Protein AF-A0A6I9MZ08-F1 (afdb_monomer)

Mean predicted aligned error: 12.33 Å

Secondary structure (DSSP, 8-state):
------------PPPPP----S-TTPPPP-------TTSSHHHHHHHHHHS------EEEEEPSSSS-EEEEE-

Solvent-accessible surface area (backbone atoms only — not comparable to full-atom values): 5428 Å² total; per-residue (Å²): 140,78,78,84,76,76,77,76,73,81,76,74,78,80,79,76,78,81,83,68,90,59,57,100,88,61,74,85,88,83,83,88,90,82,74,63,91,88,67,48,64,68,60,52,51,48,50,66,58,71,54,94,74,92,60,85,47,81,45,81,41,85,46,89,87,80,84,48,71,47,77,47,72,83

InterPro domains:
  IPR003495 CobW/HypB/UreG, nucleotide-binding domain [PF02492] (29-66)
  IPR027417 P-loop containing nucleoside triphosphate hydrolase [G3DSA:3.40.50.300] (26-71)
  IPR027417 P-loop containing nucleoside triphosphate hydrolase [SSF52540] (26-68)
  IPR051316 Zinc-regulated GTPase metalloprotein activator [PTHR13748] (24-66)

pLDDT: mean 80.65, std 12.15, range [52.81, 96.19]

Foldseek 3Di:
DDDDPPPPPPPDDDDDDPPDPDDVPDDDDDDDDDDDVPPCSVVVVCCVQPDPPVDWDWDWADDPDPRDIDIDID

Sequence (74 aa):
MDGMVIEEEDDCPELVPIVTTLGPGEQIPVTIISGYLGAGKTTLLNYILTEQHNKRIAVILNEFGEGGFRVIQT

Nearest PDB structures (foldseek):
  7qvp-assembly1_ME  TM=2.078E-01  e=4.092E+00  Homo sapiens

Organism: NCBI:txid8208

Radius of gyration: 20.03 Å; Cα contacts (8 Å, |Δi|>4): 36; chains: 1; bounding box: 38×62×40 Å

Structure (mmCIF, N/CA/C/O backbone):
data_AF-A0A6I9MZ08-F1
#
_entry.id   AF-A0A6I9MZ08-F1
#
loop_
_atom_site.group_PDB
_atom_site.id
_atom_site.type_symbol
_atom_site.label_atom_id
_atom_site.label_alt_id
_atom_site.label_comp_id
_atom_site.label_asym_id
_atom_site.label_entity_id
_atom_site.label_seq_id
_atom_site.pdbx_PDB_ins_code
_atom_site.Cartn_x
_atom_site.Cartn_y
_atom_site.Cartn_z
_atom_site.occupancy
_atom_site.B_iso_or_equiv
_atom_site.auth_seq_id
_atom_site.auth_comp_id
_atom_site.auth_asym_id
_atom_site.auth_atom_id
_atom_site.pdbx_PDB_model_num
ATOM 1 N N . MET A 1 1 ? -5.101 -51.348 -26.622 1.00 52.81 1 MET A N 1
ATOM 2 C CA . MET A 1 1 ? -4.736 -50.837 -25.284 1.00 52.81 1 MET A CA 1
ATOM 3 C C . MET A 1 1 ? -4.404 -49.379 -25.500 1.00 52.81 1 MET A C 1
ATOM 5 O O . MET A 1 1 ? -3.242 -49.009 -25.484 1.00 52.81 1 MET A O 1
ATOM 9 N N . ASP A 1 2 ? -5.426 -48.588 -25.797 1.00 54.25 2 ASP A N 1
ATOM 10 C CA . ASP A 1 2 ? -5.274 -47.154 -26.000 1.00 54.25 2 ASP A CA 1
ATOM 11 C C . ASP A 1 2 ? -5.892 -46.523 -24.765 1.00 54.25 2 ASP A C 1
ATOM 13 O O . ASP A 1 2 ? -7.060 -46.759 -24.450 1.00 54.25 2 ASP A O 1
ATOM 17 N N . GLY A 1 3 ? -5.022 -45.913 -23.965 1.00 55.16 3 GLY A N 1
ATOM 18 C CA . GLY A 1 3 ? -5.345 -45.413 -22.642 1.00 55.16 3 GLY A CA 1
ATOM 19 C C . GLY A 1 3 ? -6.488 -44.411 -22.705 1.00 55.16 3 GLY A C 1
ATOM 20 O O . GLY A 1 3 ? -6.475 -43.486 -23.512 1.00 55.16 3 GLY A O 1
ATOM 21 N N . MET A 1 4 ? -7.465 -44.611 -21.827 1.00 58.69 4 MET A N 1
ATOM 22 C CA . MET A 1 4 ? -8.451 -43.602 -21.476 1.00 58.69 4 MET A CA 1
ATOM 23 C C . MET A 1 4 ? -7.686 -42.411 -20.895 1.00 58.69 4 MET A C 1
ATOM 25 O O . MET A 1 4 ? -7.152 -42.492 -19.790 1.00 58.69 4 MET A O 1
ATOM 29 N N . VAL A 1 5 ? -7.556 -41.349 -21.686 1.00 63.72 5 VAL A N 1
ATOM 30 C CA . VAL A 1 5 ? -7.036 -40.065 -21.225 1.00 63.72 5 VAL A CA 1
ATOM 31 C C . VAL A 1 5 ? -8.116 -3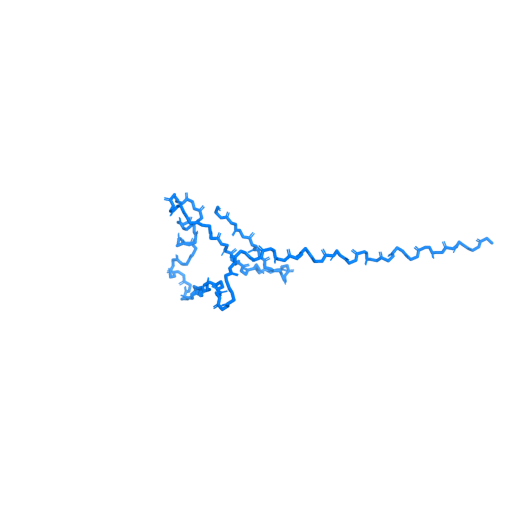9.499 -20.311 1.00 63.72 5 VAL A C 1
ATOM 33 O O . VAL A 1 5 ? -9.210 -39.178 -20.768 1.00 63.72 5 VAL A O 1
ATOM 36 N N . ILE A 1 6 ? -7.852 -39.492 -19.008 1.00 65.75 6 ILE A N 1
ATOM 37 C CA . ILE A 1 6 ? -8.641 -38.711 -18.062 1.00 65.75 6 ILE A CA 1
ATOM 38 C C . ILE A 1 6 ? -8.165 -37.281 -18.291 1.00 65.75 6 ILE A C 1
ATOM 40 O O . ILE A 1 6 ? -7.037 -36.944 -17.938 1.00 65.75 6 ILE A O 1
ATOM 44 N N . GLU A 1 7 ? -8.969 -36.486 -18.992 1.00 62.78 7 GLU A N 1
ATOM 45 C CA . GLU A 1 7 ? -8.814 -35.036 -18.969 1.00 62.78 7 GLU A CA 1
ATOM 46 C C . GLU A 1 7 ? -9.078 -34.631 -17.518 1.00 62.78 7 GLU A C 1
ATOM 48 O O . GLU A 1 7 ? -10.210 -34.707 -17.042 1.00 62.78 7 GLU A O 1
ATOM 53 N N . GLU A 1 8 ? -8.008 -34.346 -16.774 1.00 62.78 8 GLU A N 1
ATOM 54 C CA . GLU A 1 8 ? -8.121 -33.684 -15.482 1.00 62.78 8 GLU A CA 1
ATOM 55 C C . GLU A 1 8 ? -8.731 -32.315 -15.780 1.00 62.78 8 GLU A C 1
ATOM 57 O O . GLU A 1 8 ? -8.049 -31.416 -16.267 1.00 62.78 8 GLU A O 1
ATOM 62 N N . GLU A 1 9 ? -10.052 -32.212 -15.614 1.00 63.03 9 GLU A N 1
ATOM 63 C CA . GLU A 1 9 ? -10.764 -30.943 -15.649 1.00 63.03 9 GLU A CA 1
ATOM 64 C C . GLU A 1 9 ? -10.041 -30.007 -14.676 1.00 63.03 9 GLU A C 1
ATOM 66 O O . GLU A 1 9 ? -9.970 -30.292 -13.480 1.00 63.03 9 GLU A O 1
ATOM 71 N N . ASP A 1 10 ? -9.447 -28.937 -15.215 1.00 63.91 10 ASP A N 1
ATOM 72 C CA . ASP A 1 10 ? -8.908 -27.801 -14.469 1.00 63.91 10 ASP A CA 1
ATOM 73 C C . ASP A 1 10 ? -9.990 -27.334 -13.485 1.00 63.91 10 ASP A C 1
ATOM 75 O O . ASP A 1 10 ? -10.929 -26.620 -13.856 1.00 63.91 10 ASP A O 1
ATOM 79 N N . ASP A 1 11 ? -9.893 -27.813 -12.243 1.00 69.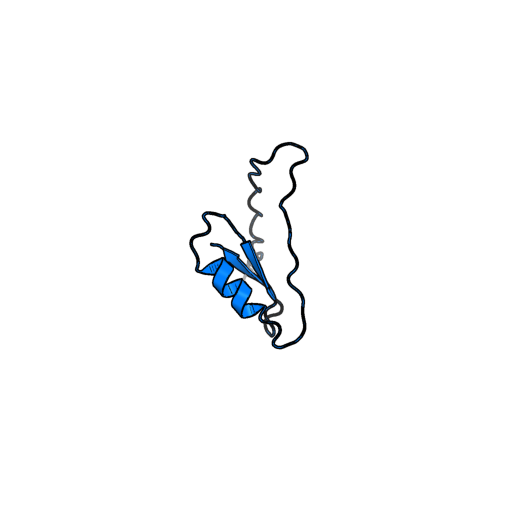06 11 ASP A N 1
ATOM 80 C CA . ASP A 1 11 ? -10.861 -27.589 -11.177 1.00 69.06 11 ASP A CA 1
ATOM 81 C C . ASP A 1 11 ? -10.844 -26.090 -10.854 1.00 69.06 11 ASP A C 1
ATOM 83 O O . ASP A 1 11 ? -9.985 -25.577 -10.130 1.00 69.06 11 ASP A O 1
ATOM 87 N N . CYS A 1 12 ? -11.732 -25.345 -11.5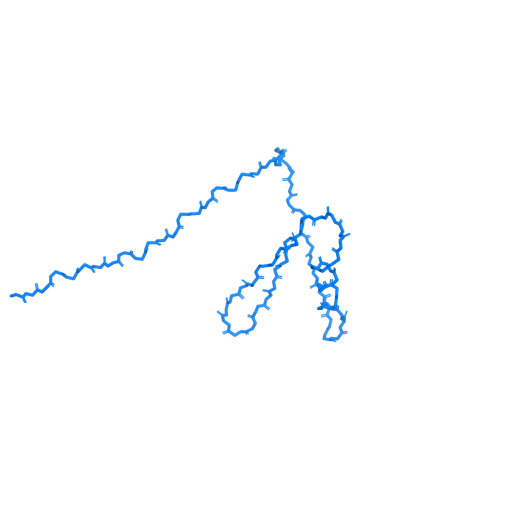14 1.00 71.31 12 CYS A N 1
ATOM 88 C CA . CYS A 1 12 ? -11.868 -23.912 -11.323 1.00 71.31 12 CYS A CA 1
ATOM 89 C C . CYS A 1 12 ? -12.254 -23.689 -9.856 1.00 71.31 12 CYS A C 1
ATOM 91 O O . CYS A 1 12 ? -13.344 -24.109 -9.461 1.00 71.31 12 CYS A O 1
ATOM 93 N N . PRO A 1 13 ? -11.415 -23.032 -9.032 1.00 72.88 13 PRO A N 1
ATOM 94 C CA . PRO A 1 13 ? -11.708 -22.912 -7.614 1.00 72.88 13 PRO A CA 1
ATOM 95 C C . PRO A 1 13 ? -13.012 -22.138 -7.406 1.00 72.88 13 PRO A C 1
ATOM 97 O O . PRO A 1 13 ? -13.211 -21.058 -7.972 1.00 72.88 13 PRO A O 1
ATOM 100 N N . GLU A 1 14 ? -13.900 -22.685 -6.575 1.00 76.81 14 GLU A N 1
ATOM 101 C CA . GLU A 1 14 ? -15.158 -22.034 -6.222 1.00 76.81 14 GLU A CA 1
ATOM 102 C C . GLU A 1 14 ? -14.870 -20.712 -5.492 1.00 76.81 14 GLU A C 1
ATOM 104 O O . GLU A 1 14 ? -14.127 -20.659 -4.505 1.00 76.81 14 GLU A O 1
ATOM 109 N N . LEU A 1 15 ? -15.440 -19.612 -5.994 1.00 71.44 15 LEU A N 1
ATOM 110 C CA . LEU A 1 15 ? -15.269 -18.301 -5.378 1.00 71.44 15 LEU A CA 1
ATOM 111 C C . LEU A 1 15 ? -15.971 -18.286 -4.020 1.00 71.44 15 LEU A C 1
ATOM 113 O O . LEU A 1 15 ? -17.191 -18.416 -3.931 1.00 71.44 15 LEU A O 1
ATOM 117 N N . VAL A 1 16 ? -15.196 -18.080 -2.958 1.00 73.81 16 VAL A N 1
ATOM 118 C CA . VAL A 1 16 ? -15.734 -17.981 -1.601 1.00 73.81 16 VAL A CA 1
ATOM 119 C C . VAL A 1 16 ? -16.700 -16.791 -1.534 1.00 73.81 16 VAL A C 1
ATOM 121 O O . VAL A 1 16 ? -16.316 -15.677 -1.915 1.00 73.81 16 VAL A O 1
ATOM 124 N N . PRO A 1 17 ? -17.942 -16.972 -1.051 1.00 65.00 17 PRO A N 1
ATOM 125 C CA . PRO A 1 17 ? -18.877 -15.868 -0.924 1.00 65.00 17 PRO A CA 1
ATOM 126 C C . PRO A 1 17 ? -18.308 -14.830 0.043 1.00 65.00 17 PRO A C 1
ATOM 128 O O . PRO A 1 17 ? -17.911 -15.145 1.168 1.00 65.00 17 PRO A O 1
ATOM 131 N N . ILE A 1 18 ? -18.285 -13.570 -0.393 1.00 69.19 18 ILE A N 1
ATOM 132 C CA . ILE A 1 18 ? -17.925 -12.453 0.475 1.00 69.19 18 ILE A CA 1
ATOM 133 C C . ILE A 1 18 ? -19.018 -12.355 1.543 1.00 69.19 18 ILE A C 1
ATOM 135 O O . ILE A 1 18 ? -20.135 -11.913 1.271 1.00 69.19 18 ILE A O 1
ATOM 139 N N . VAL A 1 19 ? -18.702 -12.772 2.772 1.00 64.31 19 VAL A N 1
ATOM 140 C CA . VAL A 1 19 ? -19.513 -12.448 3.951 1.00 6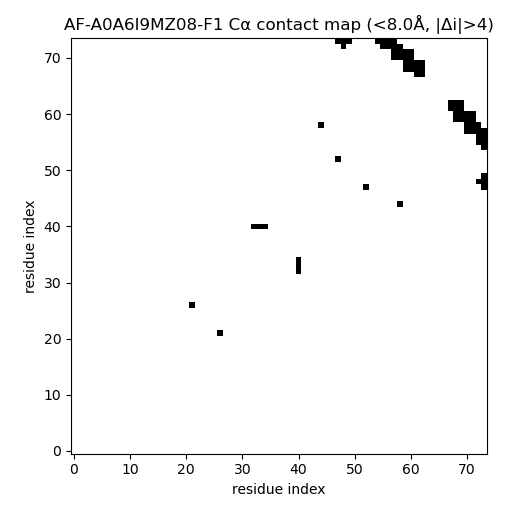4.31 19 VAL A CA 1
ATOM 141 C C . VAL A 1 19 ? -19.310 -10.966 4.234 1.00 64.31 19 VAL A C 1
ATOM 143 O O . VAL A 1 19 ? -18.421 -10.547 4.973 1.00 64.31 19 VAL A O 1
ATOM 146 N N . THR A 1 20 ? -20.118 -10.150 3.573 1.00 62.69 20 THR A N 1
ATOM 147 C CA . THR A 1 20 ? -20.142 -8.711 3.780 1.00 62.69 20 THR A CA 1
ATOM 148 C C . THR A 1 20 ? -20.982 -8.436 5.030 1.00 62.69 20 THR A C 1
ATOM 150 O O . THR A 1 20 ? -22.197 -8.593 5.002 1.00 62.69 20 THR A O 1
ATOM 153 N N . THR A 1 21 ? -20.366 -8.018 6.141 1.00 68.88 21 THR A N 1
ATOM 154 C CA . THR A 1 21 ? -21.108 -7.499 7.316 1.00 68.88 21 THR A CA 1
ATOM 155 C C . THR A 1 21 ? -21.671 -6.094 7.085 1.00 68.88 21 THR A C 1
ATOM 157 O O . THR A 1 21 ? -22.266 -5.517 7.991 1.00 68.88 21 THR A O 1
ATOM 160 N N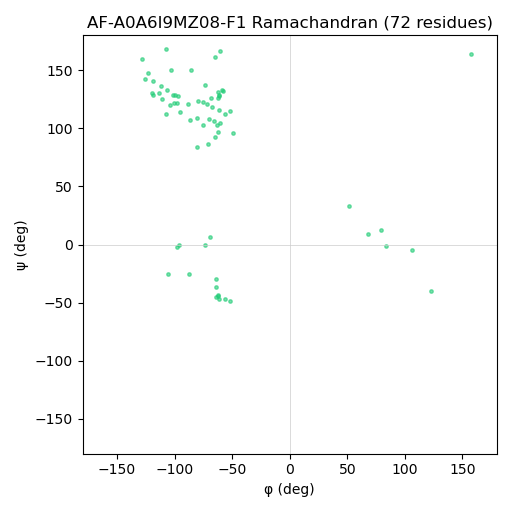 . LEU A 1 22 ? -21.425 -5.525 5.904 1.00 69.56 22 LEU A N 1
ATOM 161 C CA . LEU A 1 22 ? -21.832 -4.180 5.534 1.00 69.56 22 LEU A CA 1
ATOM 162 C C . LEU A 1 22 ? -23.347 -4.147 5.287 1.00 69.56 22 LEU A C 1
ATOM 164 O O . LEU A 1 22 ? -23.911 -5.060 4.678 1.00 69.56 22 LEU A O 1
ATOM 168 N N . GLY A 1 23 ? -24.013 -3.105 5.779 1.00 77.81 23 GLY A N 1
ATOM 169 C CA . GLY A 1 23 ? -25.451 -2.927 5.591 1.00 77.81 23 GLY A CA 1
ATOM 170 C C . GLY A 1 23 ? -25.823 -2.712 4.116 1.00 77.81 23 GLY A C 1
ATOM 171 O O . GLY A 1 23 ? -24.974 -2.344 3.300 1.00 77.81 23 GLY A O 1
ATOM 172 N N . PRO A 1 24 ? -27.098 -2.901 3.729 1.00 69.50 24 PRO A N 1
ATOM 173 C CA . PRO A 1 24 ? -27.550 -2.567 2.382 1.00 69.50 24 PRO A CA 1
ATOM 174 C C . PRO A 1 24 ? -27.241 -1.091 2.067 1.00 69.50 24 PRO A C 1
ATOM 176 O O . PRO A 1 24 ? -27.806 -0.186 2.677 1.00 69.50 24 PRO A O 1
ATOM 179 N N . GLY A 1 25 ? -26.319 -0.865 1.122 1.00 74.25 25 GLY A N 1
ATOM 180 C CA . GLY A 1 25 ? -25.845 0.462 0.703 1.00 74.25 25 GLY A CA 1
ATOM 181 C C . GLY A 1 25 ? -24.439 0.848 1.183 1.00 74.25 25 GLY A C 1
ATOM 182 O O . GLY A 1 25 ? -23.931 1.892 0.778 1.00 74.25 25 GLY A O 1
ATOM 183 N N . GLU A 1 26 ? -23.788 0.026 2.002 1.00 80.00 26 GLU A N 1
ATOM 184 C CA . GLU A 1 26 ? -22.439 0.291 2.496 1.00 80.00 26 GLU A CA 1
ATOM 185 C C . GLU A 1 26 ? -21.385 -0.276 1.522 1.00 80.00 26 GLU A C 1
ATOM 187 O O . GLU A 1 26 ? -21.379 -1.458 1.178 1.00 80.00 26 GLU A O 1
ATOM 192 N N . GLN A 1 27 ? -20.529 0.612 1.007 1.00 82.50 27 GLN A N 1
ATOM 193 C CA . GLN A 1 27 ? -19.514 0.308 -0.006 1.00 82.50 27 GLN A CA 1
ATOM 194 C C . GLN A 1 27 ? -18.130 0.204 0.632 1.00 82.50 27 GLN A C 1
ATOM 196 O O . GLN A 1 27 ? -17.826 0.903 1.599 1.00 82.50 27 GLN A O 1
ATOM 201 N N . ILE A 1 28 ? -17.258 -0.616 0.044 1.00 86.94 28 ILE A N 1
ATOM 202 C CA . ILE A 1 28 ? -15.848 -0.664 0.437 1.00 86.94 28 ILE A CA 1
ATOM 203 C C . ILE A 1 28 ? -15.173 0.622 -0.069 1.00 86.94 28 ILE A C 1
ATOM 205 O O . ILE A 1 28 ? -15.179 0.863 -1.278 1.00 86.94 28 ILE A O 1
ATOM 209 N N . PRO A 1 29 ? -14.588 1.461 0.807 1.00 89.56 29 PRO A N 1
ATOM 210 C CA . PRO A 1 29 ? -13.914 2.676 0.372 1.00 89.56 29 PRO A CA 1
ATOM 211 C C . PRO A 1 29 ? -12.640 2.329 -0.407 1.00 89.56 29 PRO A C 1
ATOM 213 O O . PRO A 1 29 ? -11.768 1.618 0.093 1.00 89.56 29 PRO A O 1
ATOM 216 N N . VAL A 1 30 ? -12.519 2.864 -1.624 1.00 93.44 30 VAL A N 1
ATOM 217 C CA . VAL A 1 30 ? -11.363 2.651 -2.505 1.00 93.44 30 VAL A CA 1
ATOM 218 C C . VAL A 1 30 ? -10.603 3.959 -2.686 1.00 93.44 30 VAL A C 1
ATOM 220 O O . VAL A 1 30 ? -11.182 4.985 -3.040 1.00 93.44 30 VAL A O 1
ATOM 223 N N . THR A 1 31 ? -9.286 3.903 -2.497 1.00 94.00 31 THR A N 1
ATOM 224 C CA . THR A 1 31 ? -8.374 5.032 -2.719 1.00 94.00 31 THR A CA 1
ATOM 225 C C . THR A 1 31 ? -7.367 4.659 -3.799 1.00 94.00 31 THR A C 1
ATOM 227 O O . THR A 1 31 ? -6.696 3.635 -3.692 1.00 94.00 31 THR A O 1
ATOM 230 N N . ILE A 1 32 ? -7.217 5.508 -4.818 1.00 94.19 32 ILE A N 1
ATOM 231 C CA . ILE A 1 32 ? -6.206 5.335 -5.867 1.00 94.19 32 ILE A CA 1
ATOM 232 C C . ILE A 1 32 ? -4.998 6.212 -5.538 1.00 94.19 32 ILE A C 1
ATOM 234 O O . ILE A 1 32 ? -5.114 7.433 -5.442 1.00 94.19 32 ILE A O 1
ATOM 238 N N . ILE A 1 33 ? -3.824 5.594 -5.406 1.00 94.06 33 ILE A N 1
ATOM 239 C CA . ILE A 1 33 ? -2.558 6.311 -5.227 1.00 94.06 33 ILE A CA 1
ATOM 240 C C . ILE A 1 33 ? -1.893 6.469 -6.596 1.00 94.06 33 ILE A C 1
ATOM 242 O O . ILE A 1 33 ? -1.463 5.494 -7.209 1.00 94.06 33 ILE A O 1
ATOM 246 N N . SER A 1 34 ? -1.778 7.712 -7.065 1.00 93.00 34 SER A N 1
ATOM 247 C CA . SER A 1 34 ? -1.135 8.067 -8.336 1.00 93.00 34 SER A CA 1
ATOM 248 C C . SER A 1 34 ? -0.086 9.166 -8.141 1.00 93.00 34 SER A C 1
ATOM 250 O O . SER A 1 34 ? -0.080 9.867 -7.132 1.00 93.00 34 SER A O 1
ATOM 252 N N . GLY A 1 35 ? 0.841 9.293 -9.090 1.00 93.88 35 GLY A N 1
ATOM 253 C CA . GLY A 1 35 ? 1.900 10.304 -9.077 1.00 93.88 35 GLY A CA 1
ATOM 254 C C . GLY A 1 35 ? 3.106 9.909 -9.927 1.00 93.88 35 GLY A C 1
ATOM 255 O O . GLY A 1 35 ? 3.285 8.733 -10.258 1.00 93.88 35 GLY A O 1
ATOM 256 N N . TYR A 1 36 ? 3.967 10.878 -10.241 1.00 94.81 36 TYR A N 1
ATOM 257 C CA . TYR A 1 36 ? 5.187 10.671 -11.030 1.00 94.81 36 TYR A CA 1
ATOM 258 C C . TYR A 1 36 ? 6.177 9.689 -10.373 1.00 94.81 36 TYR A C 1
ATOM 260 O O . TYR A 1 36 ? 6.055 9.316 -9.197 1.00 94.81 36 TYR A O 1
ATOM 268 N N . LEU A 1 37 ? 7.168 9.233 -11.144 1.00 90.44 37 LEU A N 1
ATOM 269 C CA . LEU A 1 37 ? 8.292 8.471 -10.601 1.00 90.44 37 LEU A CA 1
ATOM 270 C C . LEU A 1 37 ? 9.017 9.325 -9.548 1.00 90.44 37 LEU A C 1
ATOM 272 O O . LEU A 1 37 ? 9.244 10.510 -9.762 1.00 90.44 37 LEU A O 1
ATOM 276 N N . GLY A 1 38 ? 9.320 8.741 -8.389 1.00 93.44 38 GLY A N 1
ATOM 277 C CA . GLY A 1 38 ? 9.919 9.472 -7.267 1.00 93.44 38 GLY A CA 1
ATOM 278 C C . GLY A 1 38 ? 8.936 10.238 -6.370 1.00 93.44 38 GLY A C 1
ATOM 279 O O . GLY A 1 38 ? 9.359 10.762 -5.350 1.00 93.44 38 GLY A O 1
ATOM 280 N N . ALA A 1 39 ? 7.624 10.238 -6.647 1.00 96.19 39 ALA A N 1
ATOM 281 C CA . ALA A 1 39 ? 6.620 10.922 -5.811 1.00 96.19 39 ALA A CA 1
ATOM 282 C C . ALA A 1 39 ? 6.373 10.287 -4.418 1.00 96.19 39 ALA A C 1
ATOM 284 O O . ALA A 1 39 ? 5.438 10.670 -3.725 1.00 96.19 39 ALA A O 1
ATOM 285 N N . GLY A 1 40 ? 7.151 9.275 -4.016 1.00 95.62 40 GLY A N 1
ATOM 286 C CA . GLY A 1 40 ? 7.034 8.650 -2.691 1.00 95.62 40 GLY A CA 1
ATOM 287 C C . GLY A 1 40 ? 5.889 7.642 -2.518 1.00 95.62 40 GLY A C 1
ATOM 288 O O . GLY A 1 40 ? 5.613 7.236 -1.394 1.00 95.62 40 GLY A O 1
ATOM 289 N N . LYS A 1 41 ? 5.236 7.186 -3.599 1.00 95.19 41 LYS A N 1
ATOM 290 C CA . LYS A 1 41 ? 4.124 6.208 -3.537 1.00 95.19 41 LYS A CA 1
ATOM 291 C C . LYS A 1 41 ? 4.481 4.952 -2.731 1.00 95.19 41 LYS A C 1
ATOM 293 O O . LYS A 1 41 ? 3.743 4.566 -1.835 1.00 95.19 41 LYS A O 1
ATOM 298 N N . THR A 1 42 ? 5.637 4.350 -3.012 1.00 92.50 42 THR A N 1
ATOM 299 C CA . THR A 1 42 ? 6.123 3.159 -2.299 1.00 92.50 42 THR A CA 1
ATOM 300 C C . THR A 1 42 ? 6.394 3.443 -0.823 1.00 92.50 42 THR A C 1
ATOM 302 O O . THR A 1 42 ? 6.103 2.602 0.017 1.00 92.50 42 THR A O 1
ATOM 305 N N . THR A 1 43 ? 6.896 4.636 -0.490 1.00 94.69 43 THR A N 1
ATOM 306 C CA . THR A 1 43 ? 7.123 5.057 0.900 1.00 94.69 43 THR A CA 1
ATOM 307 C C . THR A 1 43 ? 5.809 5.148 1.670 1.00 94.69 43 THR A C 1
ATOM 309 O O . THR A 1 43 ? 5.719 4.626 2.777 1.00 94.69 43 THR A O 1
ATOM 312 N N . LEU A 1 44 ? 4.777 5.747 1.066 1.00 93.06 44 LEU A N 1
ATOM 313 C CA . LEU A 1 44 ? 3.439 5.812 1.655 1.00 93.06 44 LEU A CA 1
ATOM 314 C C . LEU A 1 44 ? 2.841 4.414 1.845 1.00 93.06 44 LEU A C 1
ATOM 316 O O . LEU A 1 44 ? 2.292 4.122 2.900 1.00 93.06 44 LEU A O 1
ATOM 320 N N . LEU A 1 45 ? 2.970 3.546 0.842 1.00 92.25 45 LEU A N 1
ATOM 321 C CA . LEU A 1 45 ? 2.483 2.170 0.924 1.00 92.25 45 LEU A CA 1
ATOM 322 C C . LEU A 1 45 ? 3.190 1.378 2.024 1.00 92.25 45 LEU A C 1
ATOM 324 O O . LEU A 1 45 ? 2.524 0.688 2.783 1.00 92.25 45 LEU A O 1
ATOM 328 N N . ASN A 1 46 ? 4.512 1.510 2.151 1.00 90.94 46 ASN A N 1
ATOM 329 C CA . ASN A 1 46 ? 5.255 0.867 3.228 1.00 90.94 46 ASN A CA 1
ATOM 330 C C . ASN A 1 46 ? 4.782 1.371 4.594 1.00 90.94 46 ASN A C 1
ATOM 332 O O . ASN A 1 46 ? 4.477 0.565 5.455 1.00 90.94 46 ASN A O 1
ATOM 336 N N . TYR A 1 47 ? 4.634 2.688 4.756 1.00 92.56 47 TYR A N 1
ATOM 337 C CA . TYR A 1 47 ? 4.090 3.278 5.979 1.00 92.56 47 TYR A CA 1
ATOM 338 C C . TYR A 1 47 ? 2.700 2.715 6.326 1.00 92.56 47 TYR A C 1
ATOM 340 O O . TYR A 1 47 ? 2.476 2.298 7.457 1.00 92.56 47 TYR A O 1
ATOM 348 N N . ILE A 1 48 ? 1.791 2.635 5.346 1.00 90.81 48 ILE A N 1
ATOM 349 C CA . ILE A 1 48 ? 0.456 2.036 5.512 1.00 90.81 48 ILE A CA 1
ATOM 350 C C . ILE A 1 48 ? 0.532 0.537 5.826 1.00 90.81 48 ILE A C 1
ATOM 352 O O . ILE A 1 48 ? -0.364 0.023 6.462 1.00 90.81 48 ILE A O 1
ATOM 356 N N . LEU A 1 49 ? 1.544 -0.197 5.373 1.00 89.81 49 LEU A N 1
ATOM 357 C CA . LEU A 1 49 ? 1.630 -1.637 5.634 1.00 89.81 49 LEU A CA 1
ATOM 358 C C . LEU A 1 49 ? 2.330 -1.972 6.957 1.00 89.81 49 LEU A C 1
ATOM 360 O O . LEU A 1 49 ? 2.096 -3.045 7.504 1.00 89.81 49 LEU A O 1
ATOM 364 N N . THR A 1 50 ? 3.203 -1.095 7.460 1.00 88.62 50 THR A N 1
ATOM 365 C CA . THR A 1 50 ? 4.067 -1.398 8.613 1.00 88.62 50 THR A CA 1
ATOM 366 C C . THR A 1 50 ? 3.649 -0.724 9.916 1.00 88.62 50 THR A C 1
ATOM 368 O O . THR A 1 50 ? 4.021 -1.205 10.983 1.00 88.62 50 THR A O 1
ATOM 371 N N . GLU A 1 51 ? 2.940 0.405 9.863 1.00 90.31 51 GLU A N 1
ATOM 372 C CA . GLU A 1 51 ? 2.580 1.162 11.067 1.00 90.31 51 GLU A CA 1
ATOM 373 C C . GLU A 1 51 ? 1.300 0.667 11.738 1.00 90.31 51 GLU A C 1
ATOM 375 O O . GLU A 1 51 ? 0.356 0.211 11.096 1.00 90.31 51 GLU A O 1
ATOM 380 N N . GLN A 1 52 ? 1.218 0.831 13.060 1.00 84.50 52 GLN A N 1
ATOM 381 C CA . GLN A 1 52 ? 0.016 0.482 13.816 1.00 84.50 52 GLN A CA 1
ATOM 382 C C . GLN A 1 52 ? -1.041 1.584 13.714 1.00 84.50 52 GLN A C 1
ATOM 384 O O . GLN A 1 52 ? -1.191 2.427 14.595 1.00 84.50 52 GLN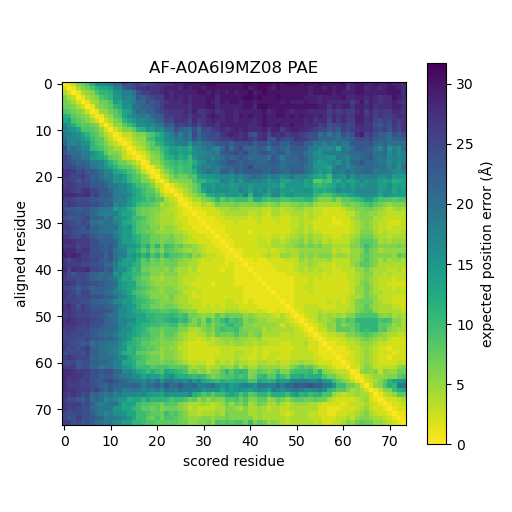 A O 1
ATOM 389 N N . HIS A 1 53 ? -1.825 1.558 12.640 1.00 84.19 53 HIS A N 1
ATOM 390 C CA . HIS A 1 53 ? -2.973 2.454 12.466 1.00 84.19 53 HIS A CA 1
ATOM 391 C C . HIS A 1 53 ? -4.310 1.822 12.892 1.00 84.19 53 HIS A C 1
ATOM 393 O O . HIS A 1 53 ? -5.341 2.487 12.795 1.00 84.19 53 HIS A O 1
ATOM 399 N N . ASN A 1 54 ? -4.321 0.562 13.359 1.00 85.00 54 ASN A N 1
ATOM 400 C CA . ASN A 1 54 ? -5.525 -0.181 13.780 1.00 85.00 54 ASN A CA 1
ATOM 401 C C . ASN A 1 54 ? -6.652 -0.178 12.726 1.00 85.00 54 ASN A C 1
ATOM 403 O O . ASN A 1 54 ? -7.838 -0.170 13.054 1.00 85.00 54 ASN A O 1
ATOM 407 N N . LYS A 1 55 ? -6.283 -0.170 11.441 1.00 86.25 55 LYS A N 1
ATOM 408 C CA . LYS A 1 55 ? -7.218 -0.239 10.308 1.00 86.25 55 LYS A CA 1
ATOM 409 C C . LYS A 1 55 ? -6.902 -1.488 9.511 1.00 86.25 55 LYS A C 1
ATOM 411 O O . LYS A 1 55 ? -5.733 -1.779 9.321 1.00 86.25 55 LYS A O 1
ATOM 416 N N . ARG A 1 56 ? -7.933 -2.175 9.025 1.00 86.00 56 ARG A N 1
ATOM 417 C CA . ARG A 1 56 ? -7.782 -3.286 8.082 1.00 86.00 56 ARG A CA 1
ATOM 418 C C . ARG A 1 56 ? -7.740 -2.708 6.679 1.00 86.00 56 ARG A C 1
ATOM 420 O O . ARG A 1 56 ? -8.759 -2.215 6.197 1.00 86.00 56 ARG A O 1
ATOM 427 N N . ILE A 1 57 ? -6.565 -2.707 6.065 1.00 90.19 57 ILE A N 1
ATOM 428 C CA . ILE A 1 57 ? -6.350 -2.131 4.739 1.00 90.19 57 ILE A CA 1
ATOM 429 C C . ILE A 1 57 ? -5.859 -3.239 3.813 1.00 90.19 57 ILE A C 1
ATOM 431 O O . ILE A 1 57 ? -4.920 -3.957 4.142 1.00 90.19 57 ILE A O 1
ATOM 435 N N . ALA A 1 58 ? -6.497 -3.361 2.649 1.00 91.00 58 ALA A N 1
ATOM 436 C CA . ALA A 1 58 ? -5.994 -4.160 1.541 1.00 91.00 58 ALA A CA 1
ATOM 437 C C . ALA A 1 58 ? -5.310 -3.235 0.530 1.00 91.00 58 ALA A C 1
ATOM 439 O O . ALA A 1 58 ? -5.884 -2.236 0.094 1.00 91.00 58 ALA A O 1
ATOM 440 N N . VAL A 1 59 ? -4.082 -3.572 0.162 1.00 90.62 59 VAL A N 1
ATOM 441 C CA . VAL A 1 59 ? -3.272 -2.857 -0.819 1.00 90.62 59 VAL A CA 1
ATOM 442 C C . VAL A 1 59 ? -3.132 -3.728 -2.057 1.00 90.62 59 VAL A C 1
ATOM 444 O O . VAL A 1 59 ? -2.661 -4.859 -1.967 1.00 90.62 59 VAL A O 1
ATOM 447 N N . ILE A 1 60 ? -3.505 -3.181 -3.213 1.00 91.25 60 ILE A N 1
ATOM 448 C CA . ILE A 1 60 ? -3.334 -3.828 -4.516 1.00 91.25 60 ILE A CA 1
ATOM 449 C C . ILE A 1 60 ? -2.150 -3.169 -5.219 1.00 91.25 60 ILE A C 1
ATOM 451 O O . ILE A 1 60 ? -2.148 -1.962 -5.466 1.00 91.25 60 ILE A O 1
ATOM 455 N N . LEU A 1 61 ? -1.137 -3.968 -5.531 1.00 89.06 61 LEU A N 1
ATOM 456 C CA . LEU A 1 61 ? 0.053 -3.551 -6.254 1.00 89.06 61 LEU A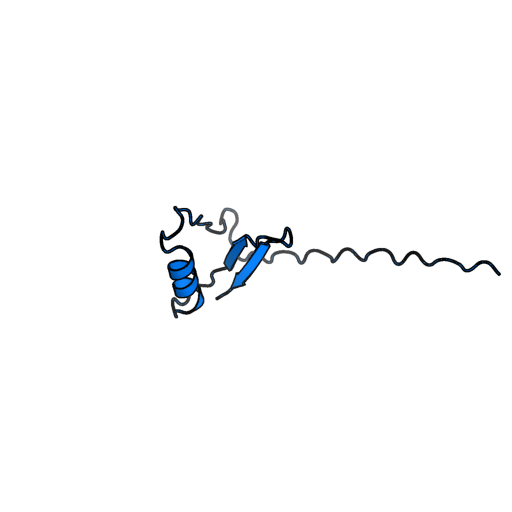 CA 1
ATOM 457 C C . LEU A 1 61 ? -0.002 -4.111 -7.669 1.00 89.06 61 LEU A C 1
ATOM 459 O O . LEU A 1 61 ? -0.261 -5.295 -7.869 1.00 89.06 61 LEU A O 1
ATOM 463 N N . ASN A 1 62 ? 0.280 -3.255 -8.646 1.00 85.75 62 ASN A N 1
ATOM 464 C CA . ASN A 1 62 ? 0.526 -3.713 -10.004 1.00 85.75 62 ASN A CA 1
ATOM 465 C C . ASN A 1 62 ? 1.924 -4.345 -10.072 1.00 85.75 62 ASN A C 1
ATOM 467 O O . ASN A 1 62 ? 2.904 -3.669 -9.740 1.00 85.75 62 ASN A O 1
ATOM 471 N N . GLU A 1 63 ? 2.025 -5.603 -10.494 1.00 82.19 63 GLU A N 1
ATOM 472 C CA . GLU A 1 63 ? 3.306 -6.278 -10.698 1.00 82.19 63 GLU A CA 1
ATOM 473 C C . GLU A 1 63 ? 3.663 -6.279 -12.188 1.00 82.19 63 GLU A C 1
ATOM 475 O O . GLU A 1 63 ? 2.926 -6.772 -13.039 1.00 82.19 63 GLU A O 1
ATOM 480 N N . PHE A 1 64 ? 4.816 -5.700 -12.528 1.00 77.69 64 PHE A N 1
ATOM 481 C CA . PHE A 1 64 ? 5.328 -5.757 -13.895 1.00 77.69 64 PHE A CA 1
ATOM 482 C C . PHE A 1 64 ? 6.000 -7.115 -14.136 1.00 77.69 64 PHE A C 1
ATOM 484 O O . PHE A 1 64 ? 6.951 -7.451 -13.438 1.00 77.69 64 PHE A O 1
ATOM 491 N N . GLY A 1 65 ? 5.549 -7.859 -15.152 1.00 69.12 65 GLY A N 1
ATOM 492 C CA . GLY A 1 65 ? 6.212 -9.076 -15.645 1.00 69.12 65 GLY A CA 1
ATOM 493 C C . GLY A 1 65 ? 5.348 -10.339 -15.632 1.00 69.12 65 GLY A C 1
ATOM 494 O O . GLY A 1 65 ? 5.378 -11.080 -16.606 1.00 69.12 65 GLY A O 1
ATOM 495 N N . GLU A 1 66 ? 4.535 -10.552 -14.594 1.00 70.25 66 GLU A N 1
ATOM 496 C CA . GLU A 1 66 ? 3.698 -11.763 -14.455 1.00 70.25 66 GLU A CA 1
ATOM 497 C C . GLU A 1 66 ? 2.242 -11.567 -14.911 1.00 70.25 66 GLU A C 1
ATOM 499 O O . GLU A 1 66 ? 1.452 -12.504 -14.905 1.00 70.25 66 GLU A O 1
ATOM 504 N N . GLY A 1 67 ? 1.863 -10.356 -15.338 1.00 67.94 67 GLY A N 1
ATOM 505 C CA . GLY A 1 67 ? 0.483 -10.048 -15.741 1.00 67.94 67 GLY A CA 1
ATOM 506 C C . GLY A 1 67 ? -0.528 -10.079 -14.584 1.00 67.94 67 GLY A C 1
ATOM 507 O O . GLY A 1 67 ? -1.730 -10.005 -14.830 1.00 67.94 67 GLY A O 1
ATOM 508 N N . GLY A 1 68 ? -0.048 -10.181 -13.341 1.00 77.88 68 GLY A N 1
ATOM 509 C CA . GLY A 1 68 ? -0.852 -10.297 -12.129 1.00 77.88 68 GLY A CA 1
ATOM 510 C C . GLY A 1 68 ? -0.864 -9.037 -11.261 1.00 77.88 68 GLY A C 1
ATOM 511 O O . GLY A 1 68 ? -0.079 -8.102 -11.429 1.00 77.88 68 GLY A O 1
ATOM 512 N N . PHE A 1 69 ? -1.776 -9.036 -10.291 1.00 85.69 69 PHE A N 1
ATOM 513 C CA . PHE A 1 69 ? -1.842 -8.046 -9.221 1.00 85.69 69 PHE A CA 1
ATOM 514 C C . PHE A 1 69 ? -1.494 -8.725 -7.900 1.00 85.69 69 PHE A C 1
ATOM 516 O O . PHE A 1 69 ? -2.028 -9.794 -7.602 1.00 85.69 69 PHE A O 1
ATOM 523 N N . ARG A 1 70 ? -0.673 -8.081 -7.068 1.00 86.69 70 ARG A N 1
ATOM 524 C CA . ARG A 1 70 ? -0.389 -8.570 -5.715 1.00 86.69 70 ARG A CA 1
ATOM 525 C C . ARG A 1 70 ? -1.258 -7.864 -4.696 1.00 86.69 70 ARG A C 1
ATOM 527 O O . ARG A 1 70 ? -1.272 -6.636 -4.627 1.00 86.69 70 ARG A O 1
ATOM 534 N N . VAL A 1 71 ? -1.935 -8.652 -3.868 1.00 88.50 71 VAL A N 1
ATOM 535 C CA . VAL A 1 71 ? -2.730 -8.160 -2.741 1.00 88.50 71 VAL A CA 1
ATOM 536 C C . VAL A 1 71 ? -1.938 -8.351 -1.451 1.00 88.50 71 VAL A C 1
ATOM 538 O O . VAL A 1 71 ? -1.443 -9.441 -1.180 1.00 88.50 71 VAL A O 1
ATOM 541 N N . ILE A 1 72 ? -1.816 -7.289 -0.656 1.00 87.69 72 ILE A N 1
ATOM 542 C CA . ILE A 1 72 ? -1.189 -7.307 0.672 1.00 87.69 72 ILE A CA 1
ATOM 543 C C . ILE A 1 72 ? -2.183 -6.73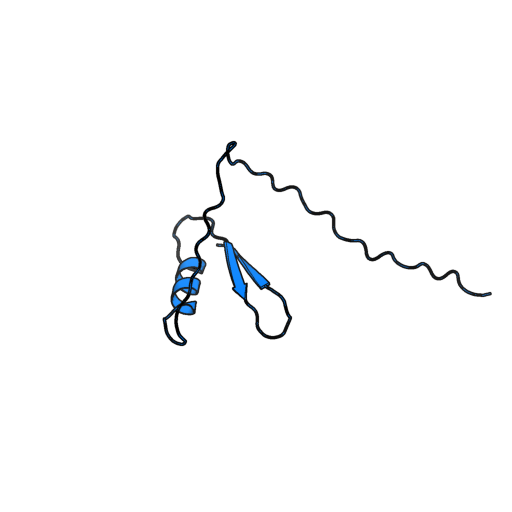1 1.678 1.00 87.69 72 ILE A C 1
ATOM 545 O O . ILE A 1 72 ? -2.902 -5.786 1.356 1.00 87.69 72 ILE A O 1
ATOM 549 N N . GLN A 1 73 ? -2.235 -7.286 2.885 1.00 86.62 73 GLN A N 1
ATOM 550 C CA . GLN A 1 73 ? -3.098 -6.801 3.961 1.00 86.62 73 GLN A CA 1
ATOM 551 C C . GLN A 1 73 ? -2.278 -6.464 5.209 1.00 86.62 73 GLN A C 1
AT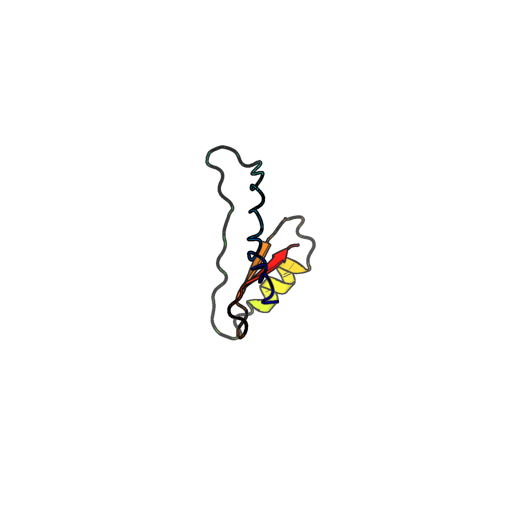OM 553 O O . GLN A 1 73 ? -1.242 -7.084 5.450 1.00 86.62 73 GLN A O 1
ATOM 558 N N . THR A 1 74 ? -2.747 -5.463 5.955 1.00 81.81 74 THR A N 1
ATOM 559 C CA . THR A 1 74 ? -2.263 -5.076 7.295 1.00 81.81 74 THR A CA 1
ATOM 560 C C . THR A 1 74 ? -2.816 -5.980 8.383 1.00 81.81 74 THR A C 1
ATOM 562 O O . THR A 1 74 ? -4.034 -6.271 8.286 1.00 81.81 74 THR A O 1
#